Protein AF-A0A3S1P1V9-F1 (afdb_monomer)

pLDDT: mean 83.79, std 21.06, range [35.88, 98.5]

Radius of gyration: 15.51 Å; Cα contacts (8 Å, |Δi|>4): 54; chains: 1; bounding box: 24×34×44 Å

Solvent-accessible surface area (backbone atoms only — not comparable to full-atom values): 4156 Å² total; per-residue (Å²): 135,87,83,82,85,82,90,75,97,82,74,93,86,67,98,65,81,84,74,62,79,65,52,68,61,50,49,65,74,66,55,62,42,67,79,42,80,44,75,38,95,69,49,81,91,37,56,63,60,53,57,44,42,74,46,47,24,45,76,50,103

Nearest PDB structures (foldseek):
  3dr4-assembly2_D  TM=7.125E-01  e=6.912E-01  Caulobacter vibrioides
  3mb5-assembly1_A  TM=7.106E-01  e=1.288E+00  Pyrococcus abyssi
  4lc3-assembly1_B  TM=7.166E-01  e=1.480E+00  Burkholderia cenocepacia J2315
  8snj-assembly1_B  TM=7.309E-01  e=1.699E+00  Klebsiella aerogenes KCTC 2190
  2zbr-assembly1_A  TM=6.459E-01  e=1.480E+00  Thermus thermophilus

Structure (mmCIF, N/CA/C/O backbone):
data_AF-A0A3S1P1V9-F1
#
_entry.id   AF-A0A3S1P1V9-F1
#
loop_
_atom_site.group_PDB
_atom_site.id
_atom_site.type_symbol
_atom_site.label_atom_id
_atom_site.label_alt_id
_atom_site.label_comp_id
_atom_site.label_asym_id
_atom_site.label_entity_id
_atom_site.label_seq_id
_atom_site.pdbx_PDB_ins_code
_atom_site.Cartn_x
_atom_site.Cartn_y
_atom_site.Cartn_z
_atom_site.occupancy
_atom_site.B_iso_or_equiv
_atom_site.auth_seq_id
_atom_site.auth_comp_id
_atom_site.auth_asym_id
_atom_site.auth_atom_id
_atom_site.pdbx_PDB_model_num
ATOM 1 N N . MET A 1 1 ? 0.951 22.745 -32.765 1.00 35.88 1 MET A N 1
ATOM 2 C CA . MET A 1 1 ? 2.318 22.185 -32.725 1.00 35.88 1 MET A CA 1
ATOM 3 C C . MET A 1 1 ? 2.203 20.685 -32.548 1.00 35.88 1 MET A C 1
ATOM 5 O O . MET A 1 1 ? 1.415 20.250 -31.720 1.00 35.88 1 MET A O 1
ATOM 9 N N . MET A 1 2 ? 2.910 19.935 -33.390 1.00 38.81 2 MET A N 1
ATOM 10 C CA . MET A 1 2 ? 2.946 18.472 -33.430 1.00 38.81 2 MET A CA 1
ATOM 11 C C . MET A 1 2 ? 3.594 17.929 -32.145 1.00 38.81 2 MET A C 1
ATOM 13 O O . MET A 1 2 ? 4.710 18.333 -31.826 1.00 38.81 2 MET A O 1
ATOM 17 N N . ALA A 1 3 ? 2.919 17.038 -31.415 1.00 41.72 3 ALA A N 1
ATOM 18 C CA . ALA A 1 3 ? 3.539 16.291 -30.323 1.00 41.72 3 ALA A CA 1
ATOM 19 C C . ALA A 1 3 ? 4.372 15.148 -30.927 1.00 41.72 3 ALA A C 1
ATOM 21 O O . ALA A 1 3 ? 3.826 14.260 -31.579 1.00 41.72 3 ALA A O 1
ATOM 22 N N . GLY A 1 4 ? 5.694 15.221 -30.771 1.00 43.84 4 GLY A N 1
ATOM 23 C CA . GLY A 1 4 ? 6.629 14.184 -31.199 1.00 43.84 4 GLY A CA 1
ATOM 24 C C . GLY A 1 4 ? 6.550 12.957 -30.292 1.00 43.84 4 GLY A C 1
ATOM 25 O O . GLY A 1 4 ? 6.566 13.074 -29.069 1.00 43.84 4 GLY A O 1
ATOM 26 N N . HIS A 1 5 ? 6.446 11.794 -30.923 1.00 58.47 5 HIS A N 1
ATOM 27 C CA . HIS A 1 5 ? 6.461 10.464 -30.330 1.00 58.47 5 HIS A CA 1
ATOM 28 C C . HIS A 1 5 ? 7.898 10.085 -29.941 1.00 58.47 5 HIS A C 1
ATOM 30 O O . HIS A 1 5 ? 8.760 9.971 -30.810 1.00 58.47 5 HIS A O 1
ATOM 36 N N . GLY A 1 6 ? 8.156 9.954 -28.638 1.00 44.66 6 GLY A N 1
ATOM 37 C CA . GLY A 1 6 ? 9.410 9.430 -28.100 1.00 44.66 6 GLY A CA 1
ATOM 38 C C . GLY A 1 6 ? 9.259 7.948 -27.770 1.00 44.66 6 GLY A C 1
ATOM 39 O O . GLY A 1 6 ? 8.644 7.617 -26.758 1.00 44.66 6 GLY A O 1
ATOM 40 N N . ASP A 1 7 ? 9.796 7.093 -28.636 1.00 51.97 7 ASP A N 1
ATOM 41 C CA . ASP A 1 7 ? 9.964 5.650 -28.442 1.00 51.97 7 ASP A CA 1
ATOM 42 C C . ASP A 1 7 ? 11.356 5.388 -27.845 1.00 51.97 7 ASP A C 1
ATOM 44 O O . ASP A 1 7 ? 12.353 5.413 -28.563 1.00 51.97 7 ASP A O 1
ATOM 48 N N . ASP A 1 8 ? 11.434 5.139 -26.535 1.00 51.44 8 ASP A N 1
ATOM 49 C CA . ASP A 1 8 ? 12.627 4.573 -25.890 1.00 51.44 8 ASP A CA 1
ATOM 50 C C . ASP A 1 8 ? 12.184 3.643 -24.732 1.00 51.44 8 ASP A C 1
ATOM 52 O O . ASP A 1 8 ? 11.553 4.106 -23.777 1.00 51.44 8 ASP A O 1
ATOM 56 N N . PRO A 1 9 ? 12.423 2.318 -24.799 1.00 52.84 9 PRO A N 1
ATOM 57 C CA . PRO A 1 9 ? 11.728 1.338 -23.955 1.00 52.84 9 PRO A CA 1
ATOM 58 C C . PRO A 1 9 ? 12.406 1.009 -22.607 1.00 52.84 9 PRO A C 1
ATOM 60 O O . PRO A 1 9 ? 11.941 0.091 -21.924 1.00 52.84 9 PRO A O 1
ATOM 63 N N . HIS A 1 10 ? 13.500 1.680 -22.204 1.00 52.91 10 HIS A N 1
ATOM 64 C CA . HIS A 1 10 ? 14.373 1.159 -21.127 1.00 52.91 10 HIS A CA 1
ATOM 65 C C . HIS A 1 10 ? 14.799 2.070 -19.956 1.00 52.91 10 HIS A C 1
ATOM 67 O O . HIS A 1 10 ? 15.418 1.540 -19.034 1.00 52.91 10 HIS A O 1
ATOM 73 N N . ALA A 1 11 ? 14.424 3.353 -19.850 1.00 54.81 11 ALA A N 1
ATOM 74 C CA . ALA A 1 11 ? 14.570 4.066 -18.566 1.00 54.81 11 ALA A CA 1
ATOM 75 C C . ALA A 1 11 ? 13.580 5.228 -18.336 1.00 54.81 11 ALA A C 1
ATOM 77 O O . ALA A 1 11 ? 13.384 6.091 -19.182 1.00 54.81 11 ALA A O 1
ATOM 78 N N . VAL A 1 12 ? 12.999 5.197 -17.131 1.00 51.84 12 VAL A N 1
ATOM 79 C CA . VAL A 1 12 ? 12.363 6.220 -16.273 1.00 51.84 12 VAL A CA 1
ATOM 80 C C . VAL A 1 12 ? 12.162 7.635 -16.859 1.00 51.84 12 VAL A C 1
ATOM 82 O O . VAL A 1 12 ? 13.088 8.441 -16.869 1.00 51.84 12 VAL A O 1
ATOM 85 N N . GLY A 1 13 ? 10.911 7.978 -17.212 1.00 49.47 13 GLY A N 1
ATOM 86 C CA . GLY A 1 13 ? 10.485 9.382 -17.384 1.00 49.47 13 GLY A CA 1
ATOM 87 C C . GLY A 1 13 ? 9.531 9.723 -18.540 1.00 49.47 13 GLY A C 1
ATOM 88 O O . GLY A 1 13 ? 9.388 10.901 -18.851 1.00 49.47 13 GLY A O 1
ATOM 89 N N . GLY A 1 14 ? 8.889 8.748 -19.191 1.00 49.25 14 GLY A N 1
ATOM 90 C CA . GLY A 1 14 ? 7.843 8.994 -20.202 1.00 49.25 14 GLY A CA 1
ATOM 91 C C . GLY A 1 14 ? 6.417 8.937 -19.626 1.00 49.25 14 GLY A C 1
ATOM 92 O O . GLY A 1 14 ? 6.241 8.433 -18.518 1.00 49.25 14 GLY A O 1
ATOM 93 N N . PRO A 1 15 ? 5.369 9.356 -20.372 1.00 55.53 15 PRO A N 1
ATOM 94 C CA . PRO A 1 15 ? 3.958 9.3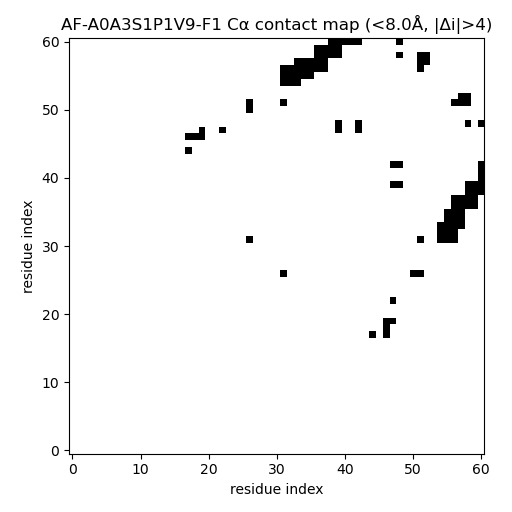53 -19.938 1.00 55.53 15 PRO A CA 1
ATOM 95 C C . PRO A 1 15 ? 3.364 7.939 -19.744 1.00 55.53 15 PRO A C 1
ATOM 97 O O . PRO A 1 15 ? 2.147 7.763 -19.680 1.00 55.53 15 PRO A O 1
ATOM 100 N N . ALA A 1 16 ? 4.216 6.916 -19.677 1.00 60.19 16 ALA A N 1
ATOM 101 C CA . ALA A 1 16 ? 3.837 5.549 -19.390 1.00 60.19 16 ALA A CA 1
ATOM 102 C C . ALA A 1 16 ? 3.375 5.440 -17.931 1.00 60.19 16 ALA A C 1
ATOM 104 O O . ALA A 1 16 ? 4.053 5.882 -17.002 1.00 60.19 16 ALA A O 1
ATOM 105 N N . ARG A 1 17 ? 2.197 4.840 -17.730 1.00 72.06 17 ARG A N 1
ATOM 106 C CA . ARG A 1 17 ? 1.648 4.572 -16.397 1.00 72.06 17 ARG A CA 1
ATOM 107 C C . ARG A 1 17 ? 2.660 3.739 -15.602 1.00 72.06 17 ARG A C 1
ATOM 109 O O . ARG A 1 17 ? 3.002 2.639 -16.021 1.00 72.06 17 ARG A O 1
ATOM 116 N N . HIS A 1 18 ? 3.103 4.249 -14.453 1.00 82.19 18 HIS A N 1
ATOM 117 C CA . HIS A 1 18 ? 3.990 3.514 -13.552 1.00 82.19 18 HIS A CA 1
ATOM 118 C C . HIS A 1 18 ? 3.291 2.245 -13.043 1.00 82.19 18 HIS A C 1
ATOM 120 O O . HIS A 1 18 ? 2.211 2.325 -12.453 1.00 82.19 18 HIS A O 1
ATOM 126 N N . ILE A 1 19 ? 3.90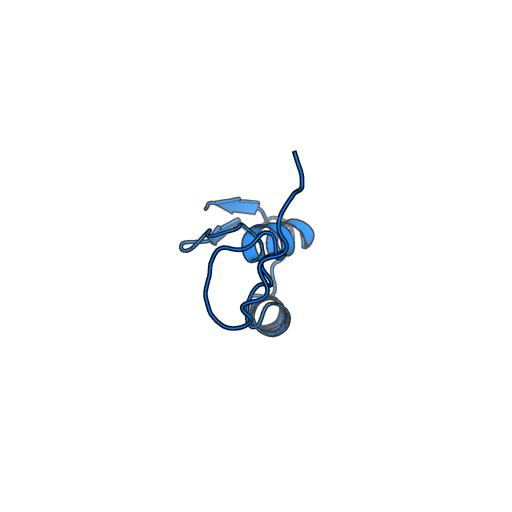1 1.080 -13.268 1.00 90.31 19 ILE A N 1
ATOM 127 C CA . ILE A 1 19 ? 3.398 -0.219 -12.804 1.00 90.31 19 ILE A CA 1
ATOM 128 C C . ILE A 1 19 ? 4.204 -0.616 -11.559 1.00 90.31 19 ILE A C 1
ATOM 130 O O . ILE A 1 19 ? 5.423 -0.752 -11.665 1.00 90.31 19 ILE A O 1
ATOM 134 N N . PRO A 1 20 ? 3.575 -0.782 -10.378 1.00 93.75 20 PRO A N 1
ATOM 135 C CA . PRO A 1 20 ? 4.288 -1.205 -9.175 1.00 93.75 20 PRO A CA 1
ATOM 136 C C . PRO A 1 20 ? 4.863 -2.615 -9.336 1.00 93.75 20 PRO A C 1
ATOM 138 O O . PRO A 1 20 ? 4.179 -3.534 -9.786 1.00 93.75 20 PRO A O 1
ATOM 141 N N . VAL A 1 21 ? 6.127 -2.780 -8.962 1.00 95.94 21 VAL A N 1
ATOM 142 C CA . VAL A 1 21 ? 6.867 -4.041 -9.083 1.00 95.94 21 VAL A CA 1
ATOM 143 C C . VAL 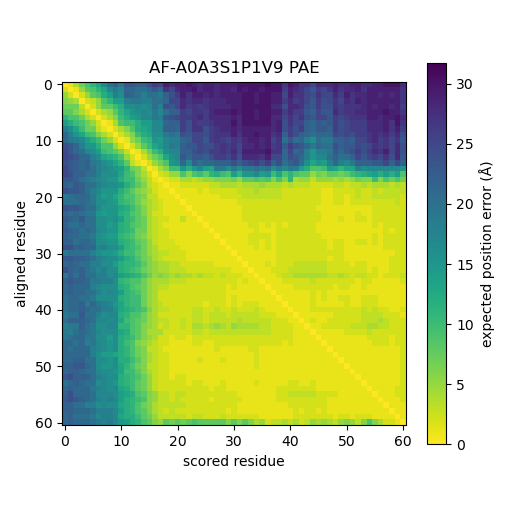A 1 21 ? 6.392 -5.031 -8.012 1.00 95.94 21 VAL A C 1
ATOM 145 O O . VAL A 1 21 ? 6.305 -4.681 -6.842 1.00 95.94 21 VAL A O 1
ATOM 148 N N . LEU A 1 22 ? 6.092 -6.278 -8.379 1.00 97.31 22 LEU A N 1
ATOM 149 C CA . LEU A 1 22 ? 5.654 -7.317 -7.426 1.00 97.31 22 LEU A CA 1
ATOM 150 C C . LEU A 1 22 ? 4.436 -6.919 -6.565 1.00 97.31 22 LEU A C 1
ATOM 152 O O . LEU A 1 22 ? 4.356 -7.243 -5.381 1.00 97.31 22 LEU A O 1
ATOM 156 N N . LEU A 1 23 ? 3.494 -6.155 -7.129 1.00 97.00 23 LEU A N 1
ATOM 157 C CA . LEU A 1 23 ? 2.346 -5.664 -6.362 1.00 97.00 23 LEU A CA 1
ATOM 158 C C . LEU A 1 23 ? 1.531 -6.802 -5.733 1.00 97.00 23 LEU A C 1
ATOM 160 O O . LEU A 1 23 ? 1.107 -6.680 -4.589 1.00 97.00 23 LEU A O 1
ATOM 164 N N . ALA A 1 24 ? 1.297 -7.882 -6.479 1.00 97.62 24 ALA A N 1
ATOM 165 C CA . ALA A 1 24 ? 0.487 -8.999 -6.006 1.00 97.62 24 ALA A CA 1
ATOM 166 C C . ALA A 1 24 ? 1.161 -9.697 -4.820 1.00 97.62 24 ALA A C 1
ATOM 168 O O . ALA A 1 24 ? 0.553 -9.852 -3.768 1.00 97.62 24 ALA A O 1
ATOM 169 N N . GLU A 1 25 ? 2.4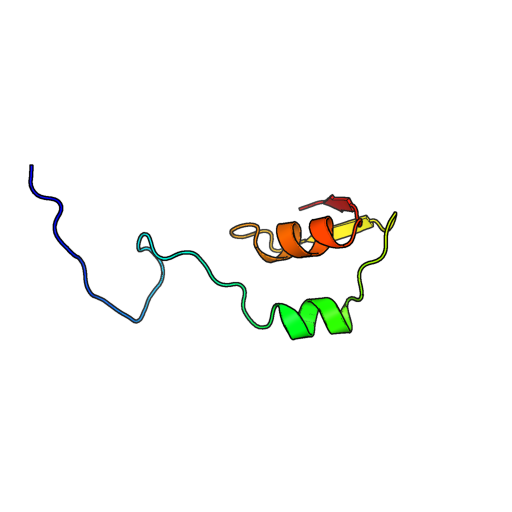45 -10.011 -4.956 1.00 98.44 25 GLU A N 1
ATOM 170 C CA . GLU A 1 25 ? 3.246 -10.677 -3.936 1.00 98.44 25 GLU A CA 1
ATOM 171 C C . GLU A 1 25 ? 3.368 -9.825 -2.670 1.00 98.44 25 GLU A C 1
ATOM 173 O O . GLU A 1 25 ? 3.277 -10.348 -1.561 1.00 98.44 25 GLU A O 1
ATOM 178 N N . VAL A 1 26 ? 3.529 -8.504 -2.820 1.00 97.62 26 VAL A N 1
ATOM 179 C CA . VAL A 1 26 ? 3.537 -7.575 -1.682 1.00 97.62 26 VAL A CA 1
ATOM 180 C C . VAL A 1 26 ? 2.187 -7.578 -0.970 1.00 97.62 26 VAL A C 1
ATOM 182 O O . VAL A 1 26 ? 2.162 -7.647 0.254 1.00 97.62 26 VAL A O 1
ATOM 185 N N . LEU A 1 27 ? 1.066 -7.523 -1.696 1.00 98.00 27 LEU A N 1
ATOM 186 C CA . LEU A 1 27 ? -0.263 -7.549 -1.077 1.00 98.00 27 LEU A CA 1
ATOM 187 C C . LEU A 1 27 ? -0.567 -8.887 -0.401 1.00 98.00 27 LEU A C 1
ATOM 189 O O . LEU A 1 27 ? -1.205 -8.887 0.649 1.00 98.00 27 LEU A O 1
ATOM 193 N N . ASP A 1 28 ? -0.109 -9.996 -0.974 1.00 98.50 28 ASP A N 1
ATOM 194 C CA . ASP A 1 28 ? -0.292 -11.327 -0.400 1.00 98.50 28 ASP A CA 1
ATOM 195 C C . ASP A 1 28 ? 0.551 -11.509 0.869 1.00 98.50 28 ASP A C 1
ATOM 197 O O . ASP A 1 28 ? 0.063 -12.043 1.862 1.00 98.50 28 ASP A O 1
ATOM 201 N N . ALA A 1 29 ? 1.798 -11.026 0.870 1.00 98.38 29 ALA A N 1
ATOM 202 C CA . ALA A 1 29 ? 2.681 -11.108 2.031 1.00 98.38 29 ALA A CA 1
ATOM 203 C C . ALA A 1 29 ? 2.287 -10.134 3.151 1.00 98.38 29 ALA A C 1
ATOM 205 O O . ALA A 1 29 ? 2.357 -10.487 4.327 1.00 98.38 29 ALA A O 1
ATOM 206 N N . LEU A 1 30 ? 1.890 -8.908 2.794 1.00 97.75 30 LEU A N 1
ATOM 207 C CA . LEU A 1 30 ? 1.475 -7.877 3.747 1.00 97.75 30 LEU A CA 1
ATOM 208 C C . LEU A 1 30 ? 0.067 -8.138 4.294 1.00 97.75 30 LEU A C 1
ATOM 210 O O . LEU A 1 30 ? -0.224 -7.744 5.417 1.00 97.75 30 LEU A O 1
ATOM 214 N N . ALA A 1 31 ? -0.790 -8.780 3.495 1.00 98.19 31 ALA A N 1
ATOM 215 C CA . ALA A 1 31 ? -2.180 -9.111 3.794 1.00 98.19 31 ALA A CA 1
ATOM 216 C C . ALA A 1 31 ? -2.969 -7.985 4.506 1.00 98.19 31 ALA A C 1
ATOM 218 O O . ALA A 1 31 ? -3.548 -8.249 5.563 1.00 98.19 31 ALA A O 1
ATOM 219 N N . PRO A 1 32 ? -3.044 -6.756 3.944 1.00 98.00 32 PRO A N 1
ATOM 220 C CA . PRO A 1 32 ? -3.660 -5.620 4.626 1.00 98.00 32 PRO A CA 1
ATOM 221 C C . PRO A 1 32 ? -5.125 -5.882 4.974 1.00 98.00 32 PRO A C 1
ATOM 223 O O . PRO A 1 32 ? -5.897 -6.323 4.115 1.00 98.00 32 PRO A O 1
ATOM 226 N N . GLN A 1 33 ? -5.515 -5.549 6.201 1.00 97.94 33 GLN A N 1
ATOM 227 C CA . GLN A 1 33 ? -6.883 -5.682 6.691 1.00 97.94 33 GLN A CA 1
ATOM 228 C C . GLN A 1 33 ? -7.518 -4.326 6.999 1.00 97.94 33 GLN A C 1
ATOM 230 O O . GLN A 1 33 ? -6.855 -3.315 7.248 1.00 97.94 33 GLN A O 1
ATOM 235 N N . ALA A 1 34 ? -8.850 -4.309 7.002 1.00 97.94 34 ALA A N 1
ATOM 236 C CA . ALA A 1 34 ? -9.605 -3.114 7.332 1.00 97.94 34 ALA A CA 1
ATOM 237 C C . ALA A 1 34 ? -9.304 -2.632 8.760 1.00 97.94 34 ALA A C 1
ATOM 239 O O . ALA A 1 34 ? -9.333 -3.411 9.711 1.00 97.94 34 ALA A O 1
ATOM 240 N N . GLY A 1 35 ? -9.052 -1.330 8.904 1.00 95.88 35 GLY A N 1
ATOM 241 C CA . GLY A 1 35 ? -8.743 -0.706 10.196 1.00 95.88 35 GLY A CA 1
ATOM 242 C C . GLY A 1 35 ? -7.275 -0.793 10.628 1.00 95.88 35 GLY A C 1
ATOM 243 O O . GLY A 1 35 ? -6.909 -0.160 11.616 1.00 95.88 35 GLY A O 1
ATOM 244 N N . GLU A 1 36 ? -6.418 -1.504 9.892 1.00 98.12 36 GLU A N 1
ATOM 245 C CA . GLU A 1 36 ? -4.973 -1.462 10.125 1.00 98.12 36 GLU A CA 1
ATOM 246 C C . GLU A 1 36 ? -4.372 -0.133 9.657 1.00 98.12 36 GLU A C 1
ATOM 248 O O . GLU A 1 36 ? -4.886 0.519 8.748 1.00 98.12 36 GLU A O 1
ATOM 253 N N . THR A 1 37 ? -3.261 0.269 10.277 1.00 98.31 37 THR A N 1
ATOM 254 C CA . THR A 1 37 ? -2.457 1.416 9.835 1.00 98.31 37 THR A CA 1
ATOM 255 C C . THR A 1 37 ? -1.111 0.922 9.331 1.00 98.31 37 THR A C 1
ATOM 257 O O . THR A 1 37 ? -0.372 0.275 10.070 1.00 98.31 37 THR A O 1
ATOM 260 N N . ILE A 1 38 ? -0.798 1.237 8.078 1.00 98.19 38 ILE A N 1
ATOM 261 C CA . ILE A 1 38 ? 0.414 0.803 7.380 1.00 98.19 38 ILE A CA 1
ATOM 262 C C . ILE A 1 38 ? 1.242 2.030 6.994 1.00 98.19 38 ILE A C 1
ATOM 264 O O . ILE A 1 38 ? 0.699 3.078 6.647 1.00 98.19 38 ILE A O 1
ATOM 268 N N . VAL A 1 39 ? 2.567 1.899 7.057 1.00 98.19 39 VAL A N 1
ATOM 269 C CA . VAL A 1 39 ? 3.504 2.940 6.623 1.00 98.19 39 VAL A CA 1
ATOM 270 C C . VAL A 1 39 ? 4.079 2.575 5.257 1.00 98.19 39 VAL A C 1
ATOM 272 O O . VAL A 1 39 ? 4.713 1.531 5.121 1.00 98.19 39 VAL A O 1
ATOM 275 N N . ASP A 1 40 ? 3.893 3.441 4.263 1.00 97.56 40 ASP A N 1
ATOM 276 C CA . ASP A 1 40 ? 4.584 3.364 2.972 1.00 97.56 40 ASP A CA 1
ATOM 277 C C . ASP A 1 40 ? 5.807 4.288 3.003 1.00 97.56 40 ASP A C 1
ATOM 279 O O . ASP A 1 40 ? 5.754 5.441 2.593 1.00 97.56 40 ASP A O 1
ATOM 283 N N . GLY A 1 41 ? 6.937 3.774 3.496 1.00 97.44 41 GLY A N 1
ATOM 284 C CA . GLY A 1 41 ? 8.181 4.549 3.603 1.00 97.44 41 GLY A CA 1
ATOM 285 C C . GLY A 1 41 ? 8.845 4.887 2.262 1.00 97.44 41 GLY A C 1
ATOM 286 O O . GLY A 1 41 ? 9.922 5.482 2.244 1.00 97.44 41 GLY A O 1
ATOM 287 N N . THR A 1 42 ? 8.245 4.477 1.142 1.00 95.44 42 THR A N 1
ATOM 288 C CA . THR A 1 42 ? 8.789 4.633 -0.211 1.00 95.44 42 THR A CA 1
ATOM 289 C C . THR A 1 42 ? 7.720 5.085 -1.204 1.00 95.44 42 THR A C 1
ATOM 291 O O . THR A 1 42 ? 7.759 4.671 -2.361 1.00 95.44 42 THR A O 1
ATOM 294 N N . PHE A 1 43 ? 6.789 5.941 -0.760 1.00 94.19 43 PHE A N 1
ATOM 295 C CA . PHE A 1 43 ? 5.562 6.348 -1.462 1.00 94.19 43 PHE A CA 1
ATOM 296 C C . PHE A 1 43 ? 5.640 6.367 -3.000 1.00 94.19 43 PHE A C 1
ATOM 298 O O . PHE A 1 43 ? 4.774 5.820 -3.691 1.00 94.19 43 PHE A O 1
ATOM 305 N N . GLY A 1 44 ? 6.688 6.982 -3.559 1.00 92.00 44 GLY A N 1
ATOM 306 C CA . GLY A 1 44 ? 6.952 6.970 -4.996 1.00 92.00 44 GLY A CA 1
ATOM 307 C C . GLY A 1 44 ? 5.783 7.557 -5.791 1.00 92.00 44 GLY A C 1
ATOM 308 O O . GLY A 1 44 ? 5.332 8.665 -5.519 1.00 92.00 44 GLY A O 1
ATOM 309 N N . ALA A 1 45 ? 5.280 6.806 -6.777 1.00 93.31 45 ALA A N 1
ATOM 310 C CA . ALA A 1 45 ? 4.100 7.182 -7.566 1.00 93.31 45 ALA A CA 1
ATOM 311 C C . ALA A 1 45 ? 2.753 6.791 -6.907 1.00 93.31 45 ALA A C 1
ATOM 313 O O . ALA A 1 45 ? 1.706 6.920 -7.539 1.00 93.31 45 ALA A O 1
ATOM 314 N N . GLY A 1 46 ? 2.763 6.263 -5.676 1.00 95.25 46 GLY A N 1
ATOM 315 C CA . GLY A 1 46 ? 1.564 5.942 -4.891 1.00 95.25 46 GLY A CA 1
ATOM 316 C C . GLY A 1 46 ? 0.835 4.650 -5.279 1.00 95.25 46 GLY A C 1
ATOM 317 O O . GLY A 1 46 ? -0.275 4.398 -4.806 1.00 95.25 46 GLY A O 1
ATOM 318 N N . GLY A 1 47 ? 1.424 3.815 -6.140 1.00 95.88 47 GLY A N 1
ATOM 319 C CA . GLY A 1 47 ? 0.767 2.602 -6.634 1.00 95.88 47 GLY A CA 1
ATOM 320 C C . GLY A 1 47 ? 0.545 1.525 -5.563 1.00 95.88 47 GLY A C 1
ATOM 321 O O . GLY A 1 47 ? -0.527 0.923 -5.537 1.00 95.88 47 GLY A O 1
ATOM 322 N N . TYR A 1 48 ? 1.500 1.327 -4.647 1.00 97.31 48 TYR A N 1
ATOM 323 C CA . TYR A 1 48 ? 1.320 0.415 -3.507 1.00 97.31 48 TYR A CA 1
ATOM 324 C C . TYR A 1 48 ? 0.324 0.982 -2.501 1.00 97.31 48 TYR A C 1
ATOM 326 O O . TYR A 1 48 ? -0.661 0.316 -2.195 1.00 97.31 48 TYR A O 1
ATOM 334 N N . THR A 1 49 ? 0.521 2.234 -2.067 1.00 97.75 49 THR A N 1
ATOM 335 C CA . THR A 1 49 ? -0.419 2.953 -1.1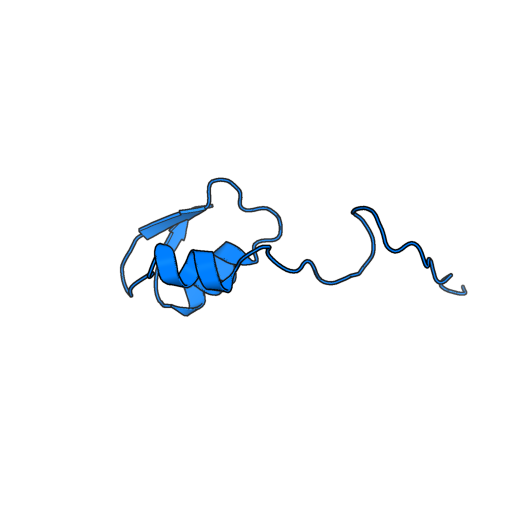92 1.00 97.75 49 THR A CA 1
ATOM 336 C C . THR A 1 49 ? -1.867 2.828 -1.685 1.00 97.75 49 THR A C 1
ATOM 338 O O . THR A 1 49 ? -2.746 2.436 -0.920 1.00 97.75 49 THR A O 1
ATOM 341 N N . SER A 1 50 ? -2.127 3.073 -2.974 1.00 97.50 50 SER A N 1
ATOM 342 C CA . SER A 1 50 ? -3.478 2.969 -3.549 1.00 97.50 50 SER A CA 1
ATOM 343 C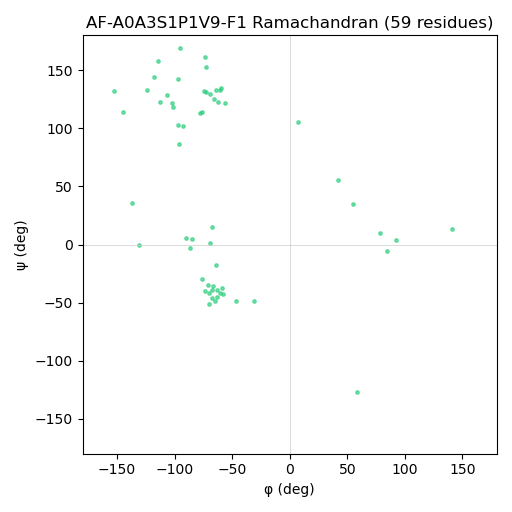 C . SER A 1 50 ? -4.066 1.559 -3.432 1.00 97.50 50 SER A C 1
ATOM 345 O O . SER A 1 50 ? -5.243 1.399 -3.111 1.00 97.50 50 SER A O 1
ATOM 347 N N . ALA A 1 51 ? -3.255 0.527 -3.673 1.00 97.69 51 ALA A N 1
ATOM 348 C CA . ALA A 1 51 ? -3.702 -0.857 -3.581 1.00 97.69 51 ALA A CA 1
ATOM 349 C C . ALA A 1 51 ? -3.948 -1.304 -2.129 1.00 97.69 51 ALA A C 1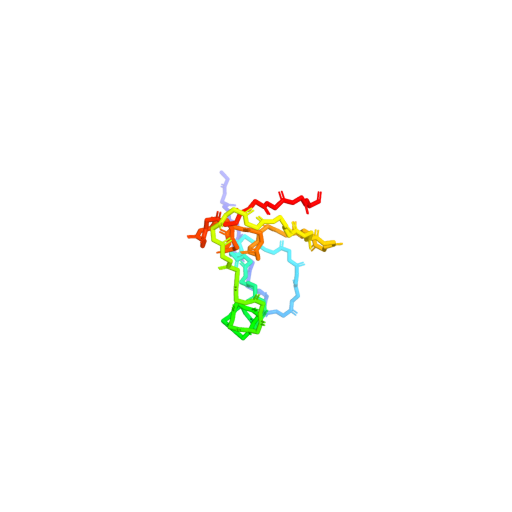
ATOM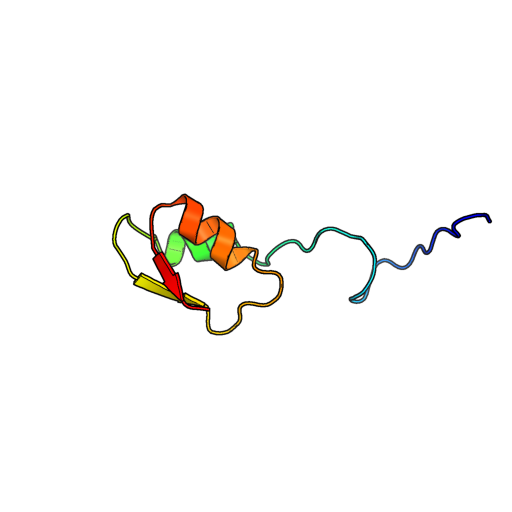 351 O O . ALA A 1 51 ? -4.884 -2.059 -1.874 1.00 97.69 51 ALA A O 1
ATOM 352 N N . ILE A 1 52 ? -3.149 -0.811 -1.179 1.00 98.12 52 ILE A N 1
ATOM 353 C CA . ILE A 1 52 ? -3.315 -1.075 0.256 1.00 98.12 52 ILE A CA 1
ATOM 354 C C . ILE A 1 52 ? -4.601 -0.415 0.777 1.00 98.12 52 ILE A C 1
ATOM 356 O O . ILE A 1 52 ? -5.408 -1.074 1.431 1.00 98.12 52 ILE A O 1
ATOM 360 N N . LEU A 1 53 ? -4.851 0.850 0.419 1.00 98.00 53 LEU A N 1
ATOM 361 C CA . LEU A 1 53 ? -6.093 1.556 0.764 1.00 98.00 53 LEU A CA 1
ATOM 362 C C . LEU A 1 53 ? -7.336 0.833 0.219 1.00 98.00 53 LEU A C 1
ATOM 364 O O . LEU A 1 53 ? -8.355 0.749 0.901 1.00 98.00 53 LEU A O 1
ATOM 368 N N . ALA A 1 54 ? -7.252 0.246 -0.980 1.00 98.06 54 ALA A N 1
ATOM 369 C CA . ALA A 1 54 ? -8.349 -0.527 -1.570 1.00 98.06 54 ALA A CA 1
ATOM 370 C C . ALA A 1 54 ? -8.716 -1.797 -0.771 1.00 98.06 54 ALA A C 1
ATOM 372 O O . ALA A 1 54 ? -9.809 -2.333 -0.953 1.00 98.06 54 ALA A O 1
ATOM 373 N N . ARG A 1 55 ? -7.840 -2.273 0.126 1.00 97.88 55 ARG A N 1
ATOM 374 C CA . ARG A 1 55 ? -8.127 -3.365 1.075 1.00 97.88 55 ARG A CA 1
ATOM 375 C C . ARG A 1 55 ? -8.784 -2.882 2.378 1.00 97.88 55 ARG A C 1
ATOM 377 O O . ARG A 1 55 ? -9.158 -3.706 3.205 1.00 97.88 55 ARG A O 1
ATOM 384 N N . GLY A 1 56 ? -8.962 -1.570 2.554 1.00 97.38 56 GLY A N 1
ATOM 385 C CA . GLY A 1 56 ? -9.605 -0.962 3.724 1.00 97.38 56 GLY A CA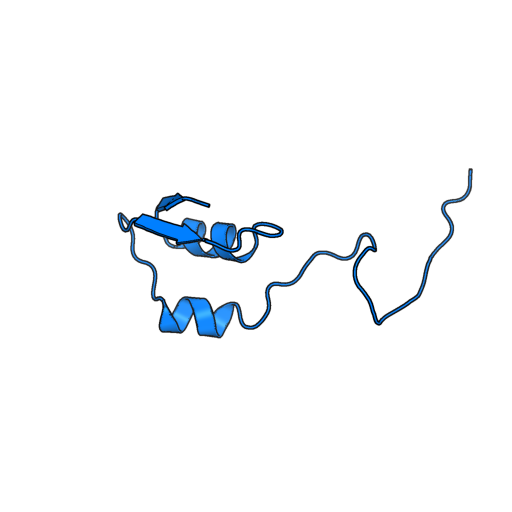 1
ATOM 386 C C . GLY A 1 56 ? -8.649 -0.571 4.854 1.00 97.38 56 GLY A C 1
ATOM 387 O O . GLY A 1 56 ? -9.107 -0.119 5.907 1.00 97.38 56 GLY A O 1
ATOM 388 N N . ALA A 1 57 ? -7.341 -0.736 4.659 1.00 98.19 57 ALA A N 1
ATOM 389 C CA . ALA A 1 57 ? -6.337 -0.217 5.579 1.00 98.19 57 ALA A CA 1
ATOM 390 C C . ALA A 1 57 ? -6.215 1.313 5.452 1.00 98.19 57 ALA A C 1
ATOM 392 O O . ALA A 1 57 ? -6.607 1.906 4.448 1.00 98.19 57 ALA A O 1
ATOM 393 N N . SER A 1 58 ? -5.640 1.951 6.467 1.00 98.44 58 SER A N 1
ATOM 394 C CA . SER A 1 58 ? -5.176 3.341 6.424 1.00 98.44 58 SER A CA 1
ATOM 395 C C . SER A 1 58 ? -3.677 3.370 6.139 1.00 98.44 58 SER A C 1
ATOM 397 O O . SER A 1 58 ? -2.939 2.524 6.644 1.00 98.44 58 SER A O 1
ATOM 399 N N . VAL A 1 59 ? -3.211 4.340 5.352 1.00 98.19 59 VAL A N 1
ATOM 400 C CA . VAL A 1 59 ? -1.791 4.452 4.982 1.00 98.19 59 VAL A CA 1
ATOM 401 C C . VAL A 1 59 ? -1.241 5.823 5.361 1.00 98.19 59 VAL A C 1
ATOM 403 O O . VAL A 1 59 ? -1.859 6.840 5.054 1.00 98.19 59 VAL A O 1
ATOM 406 N N . SER A 1 60 ? -0.072 5.838 6.005 1.00 97.75 60 SER A N 1
ATOM 407 C CA . SER A 1 60 ? 0.785 7.021 6.140 1.00 97.75 60 SER A CA 1
ATOM 408 C C . SER A 1 60 ? 1.989 6.843 5.227 1.00 97.75 60 SER A C 1
ATOM 410 O O . SER A 1 60 ? 2.650 5.810 5.294 1.00 97.75 60 SER A O 1
ATOM 412 N N . ALA A 1 61 ? 2.268 7.832 4.389 1.00 88.62 61 ALA A N 1
ATOM 413 C CA . ALA A 1 61 ? 3.305 7.769 3.366 1.00 88.62 61 ALA A CA 1
ATOM 414 C C . ALA A 1 61 ? 4.283 8.941 3.500 1.00 88.62 61 ALA A C 1
ATOM 416 O O . ALA A 1 61 ? 3.821 10.022 3.937 1.00 88.62 61 ALA A O 1
#

Mean predicted aligned error: 9.59 Å

Sequence (61 aa):
MMAGHGDDPHAVGGPARHIPVLLAEVLDALAPQAGETIVDGTFGAGGYTSAILARGASVSA

Secondary structure (DSSP, 8-state):
---------SSS-SSSPPPPTTHHHHHHHH---TT-EEE-TT-TTSHHHHHHHTTT-EEE-

Foldseek 3Di:
DDDDDDDDDDDDDDPDDDDDDCLVVCCVVVVAAAAAEEEDPPCDVVPNVVVNVVRNYHYDD